Protein AF-A0A482D980-F1 (afdb_monomer_lite)

Sequence (93 aa):
MELLGIPIVPIIIIIWILLSNYTEEQKKEKEKISKKWDNITTGMSETEVIGKLGQPHRIWRAGAAEIWVYGSSDSNGQIRFLDGKIIAYERSS

pLDDT: mean 79.45, std 13.44, range [50.84, 96.69]

Secondary structure (DSSP, 8-state):
-EETTEEHHHHHHHHHHHHHHHHHHHHHHHHHHHHHHTT--TT-BHHHHHHHH-S-SEEEEETTEEEEEE-SSS--EEEEEETTEEEEEEE--

Foldseek 3Di:
DDDPNHDCVVVVVVVVVVVVVVVVVVVVVLVQLVVLVVPDDWFDFPVVNCVRNNAAPDWDDDVQKIKGAHDDPRNGKIFIDHPRTTPDIDGDD

Structure (mmCIF, N/CA/C/O backbone):
data_AF-A0A482D980-F1
#
_entry.id   AF-A0A482D980-F1
#
loop_
_atom_site.group_PDB
_atom_site.id
_atom_site.type_symbol
_atom_site.label_atom_id
_atom_site.label_alt_id
_atom_site.label_comp_id
_atom_site.label_asym_id
_atom_site.label_entity_id
_atom_site.label_seq_id
_atom_site.pdbx_PDB_ins_code
_atom_site.Cartn_x
_atom_site.Cartn_y
_atom_site.Cartn_z
_atom_site.occupancy
_atom_site.B_iso_or_equiv
_atom_site.auth_seq_id
_atom_site.auth_comp_id
_atom_site.auth_asym_id
_atom_site.auth_atom_id
_atom_site.pdbx_PDB_model_num
ATOM 1 N N . MET A 1 1 ? 30.726 2.580 -41.233 1.00 58.34 1 MET A N 1
ATOM 2 C CA . MET A 1 1 ? 29.332 3.069 -41.215 1.00 58.34 1 MET A CA 1
ATOM 3 C C . MET A 1 1 ? 29.307 4.209 -40.208 1.00 58.34 1 MET A C 1
ATOM 5 O O . MET A 1 1 ? 29.642 3.978 -39.050 1.00 58.34 1 MET A O 1
ATOM 9 N N . GLU A 1 2 ? 29.076 5.433 -40.676 1.00 56.38 2 GLU A N 1
ATOM 10 C CA . GLU A 1 2 ? 29.254 6.679 -39.915 1.00 56.38 2 GLU A CA 1
ATOM 11 C C . GLU A 1 2 ? 27.952 7.479 -39.949 1.00 56.38 2 GLU A C 1
ATOM 13 O O . GLU A 1 2 ? 27.257 7.480 -40.966 1.00 56.38 2 GLU A O 1
ATOM 18 N N . LEU A 1 3 ? 27.614 8.140 -38.844 1.00 56.53 3 LEU A N 1
ATOM 19 C CA . LEU A 1 3 ? 26.474 9.048 -38.751 1.00 56.53 3 LEU A CA 1
ATOM 20 C C . LEU A 1 3 ? 27.037 10.429 -38.401 1.00 56.53 3 LEU A C 1
ATOM 22 O O . LEU A 1 3 ? 27.687 10.575 -37.370 1.00 56.53 3 LEU A O 1
ATOM 26 N N . LEU A 1 4 ? 26.843 11.423 -39.275 1.00 74.62 4 LEU A N 1
ATOM 27 C CA . LEU A 1 4 ? 27.379 12.788 -39.105 1.00 74.62 4 LEU A CA 1
ATOM 28 C C . LEU A 1 4 ? 28.915 12.852 -38.907 1.00 74.62 4 LEU A C 1
ATOM 30 O O . LEU A 1 4 ? 29.410 13.711 -38.185 1.00 74.62 4 LEU A O 1
ATOM 34 N N . GLY A 1 5 ? 29.676 11.938 -39.523 1.00 72.69 5 GLY A N 1
ATOM 35 C CA . GLY A 1 5 ? 31.142 11.880 -39.394 1.00 72.69 5 GLY A CA 1
ATOM 36 C C . GLY A 1 5 ? 31.648 11.277 -38.078 1.00 72.69 5 GLY A C 1
ATOM 37 O O . GLY A 1 5 ? 32.847 11.299 -37.814 1.00 72.69 5 GLY A O 1
ATOM 38 N N . ILE A 1 6 ? 30.750 10.729 -37.252 1.00 71.56 6 ILE A N 1
ATOM 39 C CA . ILE A 1 6 ? 31.090 10.016 -36.019 1.00 71.56 6 ILE A CA 1
ATOM 40 C C . ILE A 1 6 ? 30.902 8.509 -36.262 1.00 71.56 6 ILE A C 1
ATOM 42 O O . ILE A 1 6 ? 29.864 8.096 -36.803 1.00 71.56 6 ILE A O 1
ATOM 46 N N . PRO A 1 7 ? 31.866 7.652 -35.869 1.00 75.12 7 PRO A N 1
ATOM 47 C CA . PRO A 1 7 ? 31.679 6.209 -35.929 1.00 75.12 7 PRO A CA 1
ATOM 48 C C . PRO A 1 7 ? 30.471 5.807 -35.072 1.00 75.12 7 PRO A C 1
ATOM 50 O O . PRO A 1 7 ? 30.323 6.237 -33.934 1.00 75.12 7 PRO A O 1
ATOM 53 N N . ILE A 1 8 ? 29.586 4.973 -35.619 1.00 67.69 8 ILE A N 1
ATOM 54 C CA . ILE A 1 8 ? 28.294 4.634 -34.989 1.00 67.69 8 ILE A CA 1
ATOM 55 C C . ILE A 1 8 ? 28.471 3.797 -33.706 1.00 67.69 8 ILE A C 1
ATOM 57 O O . ILE A 1 8 ? 27.653 3.855 -32.790 1.00 67.69 8 ILE A O 1
ATOM 61 N N . VAL A 1 9 ? 29.565 3.038 -33.616 1.00 73.25 9 VAL A N 1
ATOM 62 C CA . VAL A 1 9 ? 29.857 2.111 -32.509 1.00 73.25 9 VAL A CA 1
ATOM 63 C C . VAL A 1 9 ? 29.850 2.787 -31.121 1.00 73.25 9 VAL A C 1
ATOM 65 O O . VAL A 1 9 ? 29.124 2.302 -30.252 1.00 73.25 9 VAL A O 1
ATOM 68 N N . PRO A 1 10 ? 30.564 3.903 -30.866 1.00 71.44 10 PRO A N 1
ATOM 69 C CA . PRO A 1 10 ? 30.512 4.592 -29.571 1.00 71.44 10 PRO A CA 1
ATOM 70 C C . PRO A 1 10 ? 29.128 5.149 -29.213 1.00 71.44 10 PRO A C 1
ATOM 72 O O . PRO A 1 10 ? 28.766 5.146 -28.039 1.00 71.44 10 PRO A O 1
ATOM 75 N N . ILE A 1 11 ? 28.328 5.576 -30.197 1.00 70.56 11 ILE A N 1
ATOM 76 C CA . ILE A 1 11 ? 26.974 6.104 -29.955 1.00 70.56 11 ILE A CA 1
ATOM 77 C C . ILE A 1 11 ? 26.073 5.004 -29.384 1.00 70.56 11 ILE A C 1
ATOM 79 O O . ILE A 1 11 ? 25.363 5.223 -28.403 1.00 70.56 11 ILE A O 1
ATOM 83 N N . ILE A 1 12 ? 26.148 3.798 -29.954 1.00 74.00 12 ILE A N 1
ATOM 84 C CA . ILE A 1 12 ? 25.379 2.642 -29.482 1.00 74.00 12 ILE A CA 1
ATOM 85 C C . ILE A 1 12 ? 25.763 2.299 -28.035 1.00 74.00 12 ILE A C 1
ATOM 87 O O . ILE A 1 12 ? 24.881 2.117 -27.201 1.00 74.00 12 ILE A O 1
ATOM 91 N N . ILE A 1 13 ? 27.059 2.275 -27.706 1.00 76.50 13 ILE A N 1
ATOM 92 C CA . ILE A 1 13 ? 27.543 1.950 -26.351 1.00 76.50 13 ILE A CA 1
ATOM 93 C C . ILE A 1 13 ? 27.002 2.941 -25.307 1.00 76.50 13 ILE A C 1
ATOM 95 O O . ILE A 1 13 ? 26.537 2.521 -24.249 1.00 76.50 13 ILE A O 1
ATOM 99 N N . ILE A 1 14 ? 27.004 4.242 -25.611 1.00 75.38 14 ILE A N 1
ATOM 100 C CA . ILE A 1 14 ? 26.495 5.278 -24.698 1.00 75.38 14 ILE A CA 1
ATOM 101 C C . ILE A 1 14 ? 24.992 5.092 -24.440 1.00 75.38 14 ILE A C 1
ATOM 103 O O . ILE A 1 14 ? 24.551 5.172 -23.293 1.00 75.38 14 ILE A O 1
ATOM 107 N N . ILE A 1 15 ? 24.210 4.783 -25.480 1.00 74.69 15 ILE A N 1
ATOM 108 C CA . ILE A 1 15 ? 22.766 4.532 -25.358 1.00 74.69 15 ILE A CA 1
ATOM 109 C C . ILE A 1 15 ? 22.493 3.311 -24.462 1.00 74.69 15 ILE A C 1
ATOM 111 O O . ILE A 1 15 ? 21.634 3.383 -23.584 1.00 74.69 15 ILE A O 1
ATOM 115 N N . TRP A 1 16 ? 23.250 2.218 -24.619 1.00 67.50 16 TRP A N 1
ATOM 116 C CA . TRP A 1 16 ? 23.120 1.025 -23.769 1.00 67.50 16 TRP A CA 1
ATOM 117 C C . TRP A 1 16 ? 23.456 1.294 -22.297 1.00 67.50 16 TRP A C 1
ATOM 119 O O . TRP A 1 16 ? 22.752 0.801 -21.413 1.00 67.50 16 TRP A O 1
ATOM 129 N N . ILE A 1 17 ? 24.492 2.091 -22.019 1.00 70.94 17 ILE A N 1
ATOM 130 C CA . ILE A 1 17 ? 24.869 2.464 -20.645 1.00 70.94 17 ILE A CA 1
ATOM 131 C C . ILE A 1 17 ? 23.760 3.299 -19.990 1.00 70.94 17 ILE A C 1
ATOM 133 O O . ILE A 1 17 ? 23.367 3.017 -18.857 1.00 70.94 17 ILE A O 1
ATOM 137 N N . LEU A 1 18 ? 23.208 4.281 -20.710 1.00 65.69 18 LEU A N 1
ATOM 138 C CA . LEU A 1 18 ? 22.114 5.121 -20.209 1.00 65.69 18 LEU A CA 1
ATOM 139 C C . LEU A 1 18 ? 20.843 4.304 -19.922 1.00 65.69 18 LEU A C 1
ATOM 141 O O . LEU A 1 18 ? 20.241 4.463 -18.861 1.00 65.69 18 LEU A O 1
ATOM 145 N N . LEU A 1 19 ? 20.469 3.389 -20.823 1.00 63.91 19 LEU A N 1
ATOM 146 C CA . LEU A 1 19 ? 19.338 2.473 -20.627 1.00 63.91 19 LEU A CA 1
ATOM 147 C C . LEU A 1 19 ? 19.541 1.544 -19.423 1.00 63.91 19 LEU A C 1
ATOM 149 O O . LEU A 1 19 ? 18.601 1.311 -18.662 1.00 63.91 19 LEU A O 1
ATOM 153 N N . SER A 1 20 ? 20.757 1.028 -19.227 1.00 66.00 20 SER A N 1
ATOM 154 C CA . SER A 1 20 ? 21.066 0.107 -18.126 1.00 66.00 20 SER A CA 1
ATOM 155 C C . SER A 1 20 ? 20.953 0.797 -16.767 1.00 66.00 20 SER A C 1
ATOM 157 O O . SER A 1 20 ? 20.257 0.293 -15.886 1.00 66.00 20 SER A O 1
ATOM 159 N N . ASN A 1 21 ? 21.546 1.987 -16.624 1.00 65.50 21 ASN A N 1
ATOM 160 C CA . ASN A 1 21 ? 21.482 2.764 -15.384 1.00 65.50 21 ASN A CA 1
ATOM 161 C C . ASN A 1 21 ? 20.040 3.147 -15.022 1.00 65.50 21 ASN A C 1
ATOM 163 O O . ASN A 1 21 ? 19.611 2.921 -13.892 1.00 65.50 21 ASN A O 1
ATOM 167 N N . TYR A 1 22 ? 19.262 3.623 -16.000 1.00 61.88 22 TYR A N 1
ATOM 168 C CA . TYR A 1 22 ? 17.848 3.950 -15.797 1.00 61.88 22 TYR A CA 1
ATOM 169 C C . TYR A 1 22 ? 17.034 2.735 -15.321 1.00 61.88 22 TYR A C 1
ATOM 171 O O . TYR A 1 22 ? 16.194 2.835 -14.426 1.00 61.88 22 TYR A O 1
ATOM 179 N N . THR A 1 23 ? 17.310 1.558 -15.886 1.00 62.94 23 THR A N 1
ATOM 180 C CA . THR A 1 23 ? 16.610 0.317 -15.527 1.00 62.94 23 THR A CA 1
ATOM 181 C C . THR A 1 23 ? 16.970 -0.157 -14.114 1.00 62.94 23 THR A C 1
ATOM 183 O O . THR A 1 23 ? 16.101 -0.644 -13.388 1.00 62.94 23 THR A O 1
ATOM 186 N N . GLU A 1 24 ? 18.225 0.004 -13.687 1.00 66.25 24 GLU A N 1
ATOM 187 C CA . GLU A 1 24 ? 18.650 -0.334 -12.325 1.00 66.25 24 GLU A CA 1
ATOM 188 C C . GLU A 1 24 ? 18.065 0.601 -11.259 1.00 66.25 24 GLU A C 1
ATOM 190 O O . GLU A 1 24 ? 17.681 0.133 -10.184 1.00 66.25 24 GLU A O 1
ATOM 195 N N . GLU A 1 25 ? 17.973 1.903 -11.536 1.00 64.00 25 GLU A N 1
ATOM 196 C CA . GLU A 1 25 ? 17.364 2.872 -10.616 1.00 64.00 25 GLU A CA 1
ATOM 197 C C . GLU A 1 25 ? 15.877 2.576 -10.401 1.00 64.00 25 GLU A C 1
ATOM 199 O O . GLU A 1 25 ? 15.439 2.432 -9.257 1.00 64.00 25 GLU A O 1
ATOM 204 N N . GLN A 1 26 ? 15.138 2.337 -11.489 1.00 61.75 26 GLN A N 1
ATOM 205 C CA . GLN A 1 26 ? 13.731 1.924 -11.443 1.00 61.75 26 GLN A CA 1
ATOM 206 C C . GLN A 1 26 ? 13.552 0.621 -10.646 1.00 61.75 26 GLN A C 1
ATOM 208 O O . GLN A 1 26 ? 12.632 0.484 -9.842 1.00 61.75 26 GLN A O 1
ATOM 213 N N . LYS A 1 27 ? 14.454 -0.355 -10.818 1.00 62.84 27 LYS A N 1
ATOM 214 C CA . LYS A 1 27 ? 14.391 -1.631 -10.090 1.00 62.84 27 LYS A CA 1
ATOM 215 C C . LYS A 1 27 ? 14.613 -1.450 -8.584 1.00 62.84 27 LYS A C 1
ATOM 217 O O . LYS A 1 27 ? 13.863 -2.011 -7.785 1.00 62.84 27 LYS A O 1
ATOM 222 N N . LYS A 1 28 ? 15.593 -0.633 -8.187 1.00 66.44 28 LYS A N 1
ATOM 223 C CA . LYS A 1 28 ? 15.869 -0.326 -6.771 1.00 66.44 28 LYS A CA 1
ATOM 224 C C . LYS A 1 28 ? 14.718 0.434 -6.116 1.00 66.44 28 LYS A C 1
ATOM 226 O O . LYS A 1 28 ? 14.423 0.200 -4.942 1.00 66.44 28 LYS A O 1
ATOM 231 N N . GLU A 1 29 ? 14.076 1.337 -6.848 1.00 62.50 29 GLU A N 1
ATOM 232 C CA . GLU A 1 29 ? 12.902 2.067 -6.372 1.00 62.50 29 GLU A CA 1
ATOM 233 C C . GLU A 1 29 ? 11.709 1.124 -6.161 1.00 62.50 29 GLU A C 1
ATOM 235 O O . GLU A 1 29 ? 11.151 1.076 -5.059 1.00 62.50 29 GLU A O 1
ATOM 240 N N . LYS A 1 30 ? 11.419 0.264 -7.145 1.00 62.59 30 LYS A N 1
ATOM 241 C CA . LYS A 1 30 ? 10.396 -0.791 -7.055 1.00 62.59 30 LYS A CA 1
ATOM 242 C C . LYS A 1 30 ? 10.603 -1.728 -5.868 1.00 62.59 30 LYS A C 1
ATOM 244 O O . LYS A 1 30 ? 9.657 -2.016 -5.137 1.00 62.59 30 LYS A O 1
ATOM 249 N N . GLU A 1 31 ? 11.833 -2.178 -5.620 1.00 65.44 31 GLU A N 1
ATOM 250 C CA . GLU A 1 31 ? 12.138 -3.045 -4.474 1.00 65.44 31 GLU A CA 1
ATOM 251 C C . GLU A 1 31 ? 11.936 -2.337 -3.127 1.00 65.44 31 GLU A C 1
ATOM 253 O O . GLU A 1 31 ? 11.409 -2.934 -2.184 1.00 65.44 31 GLU A O 1
ATOM 258 N N . LYS A 1 32 ? 12.319 -1.058 -3.017 1.00 68.06 32 LYS A N 1
ATOM 259 C CA . LYS A 1 32 ? 12.088 -0.271 -1.796 1.00 68.06 32 LYS A CA 1
ATOM 260 C C . LYS A 1 32 ? 10.600 -0.089 -1.524 1.00 68.06 32 LYS A C 1
ATOM 262 O O . LYS A 1 32 ? 10.182 -0.201 -0.375 1.00 68.06 32 LYS A O 1
ATOM 267 N N . ILE A 1 33 ? 9.810 0.173 -2.559 1.00 66.19 33 ILE A N 1
ATOM 268 C CA . ILE A 1 33 ? 8.366 0.359 -2.427 1.00 66.19 33 ILE A CA 1
ATOM 269 C C . ILE A 1 33 ? 7.673 -0.963 -2.087 1.00 66.19 33 ILE A C 1
ATOM 271 O O . ILE A 1 33 ? 6.843 -0.994 -1.179 1.00 66.19 33 ILE A O 1
ATOM 275 N N . SER A 1 34 ? 8.080 -2.065 -2.726 1.00 69.31 34 SER A N 1
ATOM 276 C CA . SER A 1 34 ? 7.601 -3.410 -2.396 1.00 69.31 34 SER A CA 1
ATOM 277 C C . SER A 1 34 ? 7.747 -3.710 -0.907 1.00 69.31 34 SER A C 1
ATOM 279 O O . SER A 1 34 ? 6.772 -4.055 -0.247 1.00 69.31 34 SER A O 1
ATOM 281 N N . LYS A 1 35 ? 8.944 -3.473 -0.358 1.00 73.31 35 LYS A N 1
ATOM 282 C CA . LYS A 1 35 ? 9.230 -3.705 1.063 1.00 73.31 35 LYS A CA 1
ATOM 283 C C . LYS A 1 35 ? 8.394 -2.834 2.002 1.00 73.31 35 LYS A C 1
ATOM 285 O O . LYS A 1 35 ? 8.148 -3.229 3.139 1.00 73.31 35 LYS A O 1
ATOM 290 N N . LYS A 1 36 ? 7.967 -1.642 1.575 1.00 79.00 36 LYS A N 1
ATOM 291 C CA . LYS A 1 36 ? 7.099 -0.789 2.401 1.00 79.00 36 LYS A CA 1
ATOM 292 C C . LYS A 1 36 ? 5.684 -1.361 2.508 1.00 79.00 36 LYS A C 1
ATOM 294 O O . LYS A 1 36 ? 5.124 -1.346 3.600 1.00 79.00 36 LYS A O 1
ATOM 299 N N . TRP A 1 37 ? 5.144 -1.900 1.415 1.00 83.81 37 TRP A N 1
ATOM 300 C CA . TRP A 1 37 ? 3.819 -2.531 1.395 1.00 83.81 37 TRP A CA 1
ATOM 301 C C . TRP A 1 37 ? 3.762 -3.847 2.176 1.00 83.81 37 TRP A C 1
ATOM 303 O O . TRP A 1 37 ? 2.756 -4.101 2.827 1.00 83.81 37 TRP A O 1
ATOM 313 N N . ASP A 1 38 ? 4.847 -4.628 2.204 1.00 84.44 38 ASP A N 1
ATOM 314 C CA . ASP A 1 38 ? 4.929 -5.871 3.000 1.00 84.44 38 ASP A CA 1
ATOM 315 C C . ASP A 1 38 ? 4.726 -5.630 4.510 1.00 84.44 38 ASP A C 1
ATOM 317 O O . ASP A 1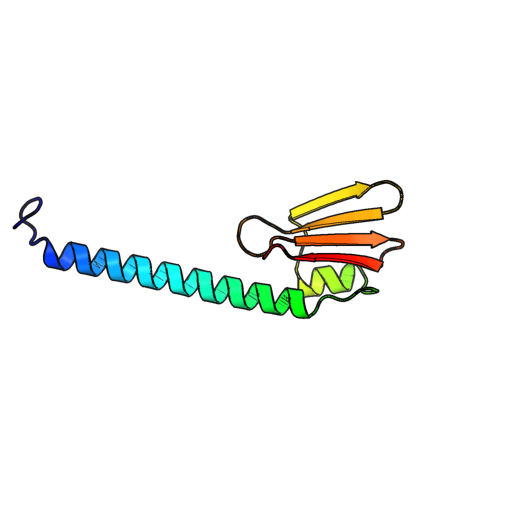 38 ? 4.397 -6.538 5.268 1.00 84.44 38 ASP A O 1
ATOM 321 N N . ASN A 1 39 ? 4.913 -4.386 4.954 1.00 86.38 39 ASN A N 1
ATOM 322 C CA . ASN A 1 39 ? 4.771 -3.968 6.343 1.00 86.38 39 ASN A CA 1
ATOM 323 C C . ASN A 1 39 ? 3.397 -3.361 6.667 1.00 86.38 39 ASN A C 1
ATOM 325 O O . ASN A 1 39 ? 3.266 -2.756 7.737 1.00 86.38 39 ASN A O 1
ATOM 329 N N . ILE A 1 40 ? 2.422 -3.470 5.760 1.00 90.69 40 ILE A N 1
ATOM 330 C CA . ILE A 1 40 ? 1.049 -2.978 5.919 1.00 90.69 40 ILE A CA 1
ATOM 331 C C . ILE A 1 40 ? 0.129 -4.138 6.283 1.00 90.69 40 ILE A C 1
ATOM 333 O O . ILE A 1 40 ? 0.112 -5.175 5.626 1.00 90.69 40 ILE A O 1
ATOM 337 N N . THR A 1 41 ? -0.655 -3.965 7.344 1.00 93.06 41 THR A N 1
ATOM 338 C CA . THR A 1 41 ? -1.564 -4.992 7.857 1.00 93.06 41 THR A CA 1
ATOM 339 C C . THR A 1 41 ? -2.883 -4.369 8.292 1.00 93.06 41 THR A C 1
ATOM 341 O O . THR A 1 41 ? -2.956 -3.194 8.655 1.00 93.06 41 THR A O 1
ATOM 344 N N . THR A 1 42 ? -3.950 -5.165 8.271 1.00 94.12 42 THR A N 1
ATOM 345 C CA . THR A 1 42 ? -5.255 -4.750 8.798 1.00 94.12 42 THR A CA 1
ATOM 346 C C . THR A 1 42 ? -5.146 -4.355 10.270 1.00 94.12 42 THR A C 1
ATOM 348 O O . THR A 1 42 ? -4.400 -4.974 11.028 1.00 94.12 42 THR A O 1
ATOM 351 N N . GLY A 1 43 ? -5.913 -3.347 10.681 1.00 94.25 43 GLY A N 1
ATOM 352 C CA . GLY A 1 43 ? -5.931 -2.823 12.046 1.00 94.25 43 GLY A CA 1
ATOM 353 C C . GLY A 1 43 ? -4.941 -1.690 12.323 1.00 94.25 43 GLY A C 1
ATOM 354 O O . GLY A 1 43 ? -5.107 -1.021 13.341 1.00 94.25 43 GLY A O 1
ATOM 355 N N . MET A 1 44 ? -3.972 -1.435 11.433 1.00 96.06 44 MET A N 1
ATOM 356 C CA . MET A 1 44 ? -3.086 -0.270 11.549 1.00 96.06 44 MET A CA 1
ATOM 357 C C . MET A 1 44 ? -3.872 1.035 11.478 1.00 96.06 44 MET A C 1
ATOM 359 O O . MET A 1 44 ? -4.838 1.148 10.720 1.00 96.06 44 MET A O 1
ATOM 363 N N . SER A 1 45 ? -3.419 2.021 12.243 1.00 96.56 45 SER A N 1
ATOM 364 C CA . SER A 1 45 ? -3.936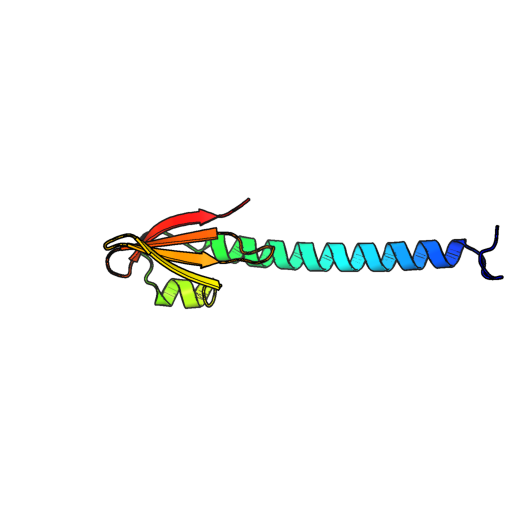 3.384 12.199 1.00 96.56 45 SER A CA 1
ATOM 365 C C . SER A 1 45 ? -3.445 4.149 10.970 1.00 96.56 45 SER A C 1
ATOM 367 O O . SER A 1 45 ? -2.397 3.850 10.394 1.00 96.56 45 SER A O 1
ATOM 369 N N . GLU A 1 46 ? -4.168 5.202 10.603 1.00 93.88 46 GLU A N 1
ATOM 370 C CA . GLU A 1 46 ? -3.761 6.146 9.554 1.00 93.88 46 GLU A CA 1
ATOM 371 C C . GLU A 1 46 ? -2.341 6.700 9.773 1.00 93.88 46 GLU A C 1
ATOM 373 O O . GLU A 1 46 ? -1.547 6.780 8.837 1.00 93.88 46 GLU A O 1
ATOM 378 N N . THR A 1 47 ? -1.970 7.022 11.017 1.00 94.06 47 THR A N 1
ATOM 379 C CA . THR A 1 47 ? -0.638 7.558 11.342 1.00 94.06 47 THR A CA 1
ATOM 380 C C . THR A 1 47 ? 0.475 6.537 11.102 1.00 94.06 47 THR A C 1
ATOM 382 O O . THR A 1 47 ? 1.526 6.888 10.562 1.00 94.06 47 THR A O 1
ATOM 385 N N . GLU A 1 48 ? 0.250 5.268 11.451 1.00 94.19 48 GLU A N 1
ATOM 386 C CA . GLU A 1 48 ? 1.205 4.188 11.169 1.00 94.19 48 GLU A CA 1
ATOM 387 C C . GLU A 1 48 ? 1.387 3.978 9.664 1.00 94.19 48 GLU A C 1
ATOM 389 O O . GLU A 1 48 ? 2.507 3.754 9.198 1.00 94.19 48 GLU A O 1
ATOM 394 N N . VAL A 1 49 ? 0.304 4.105 8.893 1.00 92.00 49 VAL A N 1
ATOM 395 C CA . VAL A 1 49 ? 0.344 4.011 7.430 1.00 92.00 49 VAL A CA 1
ATOM 396 C C . VAL A 1 49 ? 1.136 5.164 6.825 1.00 92.00 49 VAL A C 1
ATOM 398 O O . VAL A 1 49 ? 2.030 4.913 6.015 1.00 92.00 49 VAL A O 1
ATOM 401 N N . ILE A 1 50 ? 0.889 6.406 7.255 1.00 90.31 50 ILE A N 1
ATOM 402 C CA . ILE A 1 50 ? 1.665 7.573 6.804 1.00 90.31 50 ILE A CA 1
ATOM 403 C C . ILE A 1 50 ? 3.148 7.396 7.140 1.00 90.31 50 ILE 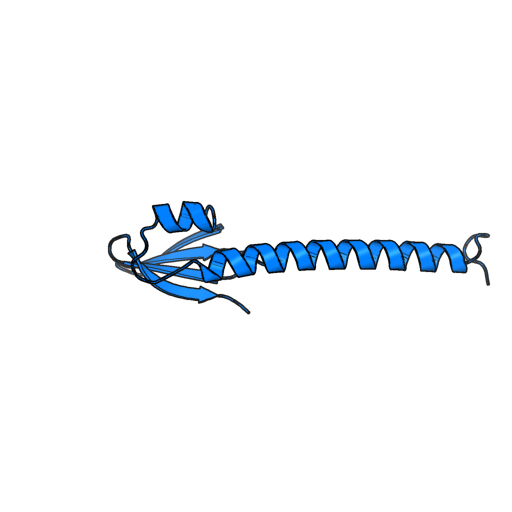A C 1
ATOM 405 O O . ILE A 1 50 ? 4.004 7.687 6.307 1.00 90.31 50 ILE A O 1
ATOM 409 N N . GLY A 1 51 ? 3.473 6.878 8.327 1.00 88.25 51 GLY A N 1
ATOM 410 C CA . GLY A 1 51 ? 4.859 6.626 8.725 1.00 88.25 51 GLY A CA 1
ATOM 411 C C . GLY A 1 51 ? 5.587 5.618 7.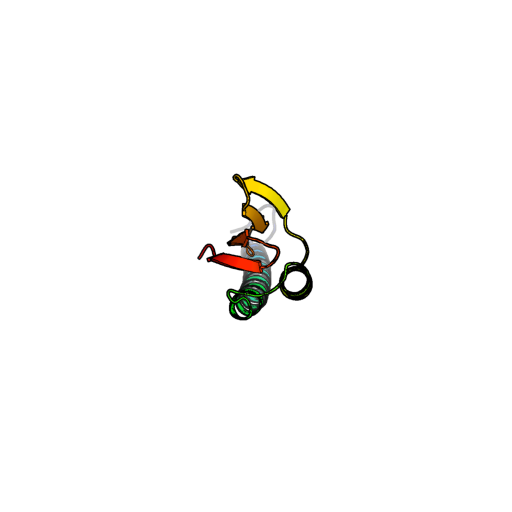825 1.00 88.25 51 GLY A C 1
ATOM 412 O O . GLY A 1 51 ? 6.801 5.716 7.649 1.00 88.25 51 GLY A O 1
ATOM 413 N N . LYS A 1 52 ? 4.861 4.665 7.226 1.00 87.81 52 LYS A N 1
ATOM 414 C CA . LYS A 1 52 ? 5.427 3.594 6.387 1.00 87.81 52 LYS A CA 1
ATOM 415 C C . LYS A 1 52 ? 5.421 3.934 4.895 1.00 87.81 52 LYS A C 1
ATOM 417 O O . LYS A 1 52 ? 6.447 3.795 4.224 1.00 87.81 52 LYS A O 1
ATOM 422 N N . LEU A 1 53 ? 4.271 4.353 4.369 1.00 84.00 53 LEU A N 1
ATOM 423 C CA . LEU A 1 53 ? 4.056 4.607 2.940 1.00 84.00 53 LEU A CA 1
ATOM 424 C C . LEU A 1 53 ? 4.213 6.079 2.556 1.00 84.00 53 LEU A C 1
ATOM 426 O O . LEU A 1 53 ? 4.431 6.376 1.383 1.00 84.00 53 LEU A O 1
ATOM 430 N N . GLY A 1 54 ? 4.161 6.991 3.524 1.00 86.31 54 GLY A N 1
ATOM 431 C CA . GLY A 1 54 ? 4.074 8.423 3.273 1.00 86.31 54 GLY A CA 1
ATOM 432 C C . GLY A 1 54 ? 2.636 8.884 3.034 1.00 86.31 54 GLY A C 1
ATOM 433 O O . GLY A 1 54 ? 1.666 8.176 3.319 1.00 86.31 54 GLY A O 1
ATOM 434 N N . GLN A 1 55 ? 2.507 10.104 2.517 1.00 87.25 55 GLN A N 1
ATOM 435 C CA . GLN A 1 55 ? 1.211 10.709 2.221 1.00 87.25 55 GLN A CA 1
ATOM 436 C C . GLN A 1 55 ? 0.572 10.053 0.987 1.00 87.25 55 GLN A C 1
ATOM 438 O O . GLN A 1 55 ? 1.276 9.813 -0.000 1.00 87.25 55 GLN A O 1
ATOM 443 N N . PRO A 1 56 ? -0.739 9.765 1.014 1.00 88.75 56 PRO A N 1
ATOM 444 C CA . PRO A 1 56 ? -1.442 9.270 -0.159 1.00 88.75 56 PRO A CA 1
ATOM 445 C C . PRO A 1 56 ? -1.490 10.340 -1.251 1.00 88.75 56 PRO A C 1
ATOM 447 O O . PRO A 1 56 ? -1.517 11.540 -0.980 1.00 88.75 56 PRO A O 1
ATOM 450 N N . HIS A 1 57 ? -1.547 9.900 -2.504 1.00 87.69 57 HIS A N 1
ATOM 451 C CA . HIS A 1 57 ? -1.701 10.807 -3.639 1.00 87.69 57 HIS A CA 1
ATOM 452 C C . HIS A 1 57 ? -3.122 11.380 -3.703 1.00 87.69 57 HIS A C 1
ATOM 454 O O . HIS A 1 57 ? -3.329 12.543 -4.050 1.00 87.69 57 HIS A O 1
ATOM 460 N N . ARG A 1 58 ? -4.118 10.557 -3.363 1.00 87.94 58 ARG A N 1
ATOM 461 C CA . ARG A 1 58 ? -5.523 10.957 -3.322 1.00 87.94 58 ARG A CA 1
ATOM 462 C C . ARG A 1 58 ? -6.232 10.283 -2.156 1.00 87.94 58 ARG A C 1
ATOM 464 O O . ARG A 1 58 ? -6.007 9.109 -1.882 1.00 87.94 58 ARG A O 1
ATOM 471 N N . ILE A 1 59 ? -7.137 11.023 -1.527 1.00 92.25 59 ILE A N 1
ATOM 472 C CA . ILE A 1 59 ? -8.056 10.522 -0.506 1.00 92.25 59 ILE A CA 1
ATOM 473 C C . ILE A 1 59 ? -9.481 10.755 -1.007 1.00 92.25 59 ILE A C 1
ATOM 475 O O . ILE A 1 59 ? -9.796 11.826 -1.527 1.00 92.25 59 ILE A O 1
ATOM 479 N N . TRP A 1 60 ? -10.343 9.754 -0.866 1.00 90.94 60 TRP A N 1
ATOM 480 C CA . TRP A 1 60 ? -11.780 9.867 -1.133 1.00 90.94 60 TRP A CA 1
ATOM 481 C C . TRP A 1 60 ? -12.584 9.058 -0.105 1.00 90.94 60 TRP A C 1
ATOM 483 O O . TRP A 1 60 ? -12.065 8.133 0.519 1.00 90.94 60 TRP A O 1
ATOM 493 N N . ARG A 1 61 ? -13.853 9.415 0.102 1.00 91.94 61 ARG A N 1
ATOM 494 C CA . ARG A 1 61 ? -14.736 8.758 1.078 1.00 91.94 61 ARG A CA 1
ATOM 495 C C . ARG A 1 61 ? -15.855 8.003 0.377 1.00 91.94 61 ARG A C 1
ATOM 497 O O . ARG A 1 61 ? -16.483 8.531 -0.537 1.00 91.94 61 ARG A O 1
ATOM 504 N N . ALA A 1 62 ? -16.112 6.786 0.838 1.00 86.62 62 ALA A N 1
ATOM 505 C CA . ALA A 1 62 ? -17.183 5.915 0.377 1.00 86.62 62 ALA A CA 1
ATOM 506 C C . ALA A 1 62 ? -18.064 5.540 1.580 1.00 86.62 62 ALA A C 1
ATOM 508 O O . ALA A 1 62 ? -17.831 4.547 2.269 1.00 86.62 62 ALA A O 1
ATOM 509 N N . GLY A 1 63 ? -19.066 6.378 1.863 1.00 91.56 63 GLY A N 1
ATOM 510 C CA . GLY A 1 63 ? -19.884 6.255 3.071 1.00 91.56 63 GLY A CA 1
ATOM 511 C C . GLY A 1 63 ? -19.062 6.530 4.332 1.00 91.56 63 GLY A C 1
ATOM 512 O O . GLY A 1 63 ? -18.428 7.576 4.437 1.00 91.56 63 GLY A O 1
ATOM 513 N N . ALA A 1 64 ? -19.072 5.587 5.277 1.00 89.62 64 ALA A N 1
ATOM 514 C CA . ALA A 1 64 ? -18.275 5.664 6.506 1.00 89.62 64 ALA A CA 1
ATOM 515 C C . ALA A 1 64 ? -16.802 5.257 6.311 1.00 89.62 64 ALA A C 1
ATOM 517 O O . ALA A 1 64 ? -15.997 5.440 7.221 1.00 89.62 64 ALA A O 1
ATOM 518 N N . ALA A 1 65 ? -16.453 4.691 5.152 1.00 92.75 65 ALA A N 1
ATOM 519 C CA . ALA A 1 65 ? -15.092 4.278 4.855 1.00 92.75 65 ALA A CA 1
ATOM 520 C C . ALA A 1 65 ? -14.308 5.399 4.163 1.00 92.75 65 ALA A C 1
ATOM 522 O O . ALA A 1 65 ? -14.820 6.090 3.277 1.00 92.75 65 ALA A O 1
ATOM 523 N N . GLU A 1 66 ? -13.038 5.532 4.524 1.00 95.06 66 GLU A N 1
ATOM 524 C CA . GLU A 1 66 ? -12.084 6.406 3.848 1.00 95.06 66 GLU A CA 1
ATOM 525 C C . GLU A 1 66 ? -11.122 5.552 3.026 1.00 95.06 66 GLU A C 1
ATOM 527 O O . GLU A 1 66 ? -10.685 4.494 3.465 1.00 95.06 66 GLU A O 1
ATOM 532 N N . ILE A 1 67 ? -10.829 5.954 1.796 1.00 93.44 67 ILE A N 1
ATOM 533 C CA . ILE A 1 67 ? -9.983 5.177 0.897 1.00 93.44 67 ILE A CA 1
ATOM 534 C C . ILE A 1 67 ? -8.834 6.068 0.437 1.00 93.44 67 ILE A C 1
ATOM 536 O O . ILE A 1 67 ? -9.024 7.193 -0.029 1.00 93.44 67 ILE A O 1
ATOM 540 N N . TRP A 1 68 ? -7.625 5.561 0.599 1.00 93.25 68 TRP A N 1
ATOM 541 C CA . TRP A 1 68 ? -6.389 6.243 0.261 1.00 93.25 68 TRP A CA 1
ATOM 542 C C . TRP A 1 68 ? -5.778 5.569 -0.947 1.00 93.25 68 TRP A C 1
ATOM 544 O O . TRP A 1 68 ? -5.591 4.355 -0.950 1.00 93.25 68 TRP A O 1
ATOM 554 N N . VAL A 1 69 ? -5.471 6.360 -1.964 1.00 88.62 69 VAL A N 1
ATOM 555 C CA . VAL A 1 69 ? -4.866 5.903 -3.209 1.00 88.62 69 VAL A CA 1
ATOM 556 C C . VAL A 1 69 ? -3.439 6.419 -3.256 1.00 88.62 69 VAL A C 1
ATOM 558 O O . VAL A 1 69 ? -3.184 7.624 -3.176 1.00 88.62 69 VAL A O 1
ATOM 561 N N . TYR A 1 70 ? -2.510 5.490 -3.404 1.00 86.44 70 TYR A N 1
ATOM 562 C CA . TYR A 1 70 ? -1.095 5.752 -3.594 1.00 86.44 70 TYR A CA 1
ATOM 563 C C . TYR A 1 70 ? -0.763 5.524 -5.072 1.00 86.44 70 TYR A C 1
ATOM 565 O O . TYR A 1 70 ? -1.184 4.515 -5.635 1.00 86.44 70 TYR A O 1
ATOM 573 N N . GLY A 1 71 ? -0.058 6.465 -5.720 1.00 73.31 71 GLY A N 1
ATOM 574 C CA . GLY A 1 71 ? 0.428 6.242 -7.086 1.00 73.31 71 GLY A CA 1
ATOM 575 C C . GLY A 1 71 ? 0.981 7.445 -7.865 1.00 73.31 71 GLY A C 1
ATOM 576 O O . GLY A 1 71 ? 0.455 8.553 -7.781 1.00 73.31 71 GLY A O 1
ATOM 577 N N . SER A 1 72 ? 1.998 7.146 -8.689 1.00 53.53 72 SER A N 1
ATOM 578 C CA . SER A 1 72 ? 2.047 7.525 -10.118 1.00 53.53 72 SER A CA 1
ATOM 579 C C . SER A 1 72 ? 2.863 6.543 -10.984 1.00 53.53 72 SER A C 1
ATOM 581 O O . SER A 1 72 ? 2.701 6.563 -12.199 1.00 53.53 72 SER A O 1
ATOM 583 N N . SER A 1 73 ? 3.678 5.641 -10.417 1.00 54.00 73 SER A N 1
ATOM 584 C CA . SER A 1 73 ? 4.329 4.581 -11.219 1.00 54.00 73 SER A CA 1
ATOM 585 C C . SER A 1 73 ? 4.654 3.283 -10.467 1.00 54.00 73 SER A C 1
ATOM 587 O O . SER A 1 73 ? 4.360 2.232 -11.019 1.00 54.00 73 SER A O 1
ATOM 589 N N . ASP A 1 74 ? 5.128 3.309 -9.210 1.00 50.84 74 ASP A N 1
ATOM 590 C CA . ASP A 1 74 ? 5.592 2.071 -8.531 1.00 50.84 74 ASP A CA 1
ATOM 591 C C . ASP A 1 74 ? 5.032 1.832 -7.113 1.00 50.84 74 ASP A C 1
ATOM 593 O O . ASP A 1 74 ? 5.232 0.766 -6.534 1.00 50.84 74 ASP A O 1
ATOM 597 N N . SER A 1 75 ? 4.285 2.798 -6.557 1.00 56.59 75 SER A N 1
ATOM 598 C CA . SER A 1 75 ? 3.571 2.706 -5.261 1.00 56.59 75 SER A CA 1
ATOM 599 C C . SER A 1 75 ? 2.068 2.531 -5.432 1.00 56.59 75 SER A C 1
ATOM 601 O O . SER A 1 75 ? 1.296 2.996 -4.599 1.00 56.59 75 SER A O 1
ATOM 603 N N . ASN A 1 76 ? 1.656 1.920 -6.538 1.00 74.88 76 ASN A N 1
ATOM 604 C CA . ASN A 1 76 ? 0.250 1.784 -6.866 1.00 74.88 76 ASN A CA 1
ATOM 605 C C . ASN A 1 76 ? -0.431 0.847 -5.869 1.00 74.88 76 ASN A C 1
ATOM 607 O O . ASN A 1 76 ? -0.050 -0.312 -5.695 1.00 74.88 76 ASN A O 1
ATOM 611 N N . GLY A 1 77 ? -1.431 1.377 -5.187 1.00 85.25 77 GLY A N 1
ATOM 612 C CA . GLY A 1 77 ? -2.215 0.613 -4.244 1.00 85.25 77 GLY A CA 1
ATOM 613 C C . GLY A 1 77 ? -3.263 1.472 -3.574 1.00 85.25 77 GLY A C 1
ATOM 614 O O . GLY A 1 77 ? -3.236 2.704 -3.622 1.00 85.25 77 GLY A O 1
ATOM 615 N N . GLN A 1 78 ? -4.207 0.794 -2.949 1.00 90.75 78 GLN A N 1
ATOM 616 C CA . GLN A 1 78 ? -5.296 1.423 -2.238 1.00 90.75 78 GLN A CA 1
ATOM 617 C C . 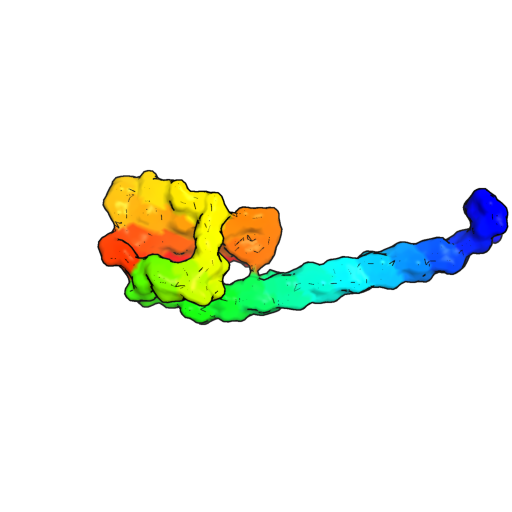GLN A 1 78 ? -5.436 0.821 -0.852 1.00 90.75 78 GLN A C 1
ATOM 619 O O . GLN A 1 78 ? -5.332 -0.390 -0.673 1.00 90.75 78 GLN A O 1
ATOM 624 N N . ILE A 1 79 ? -5.690 1.674 0.129 1.00 93.81 79 ILE A N 1
ATOM 625 C CA . ILE A 1 79 ? -5.964 1.273 1.506 1.00 93.81 79 ILE A CA 1
ATOM 626 C C . ILE A 1 79 ? -7.347 1.786 1.862 1.00 93.81 79 ILE A C 1
ATOM 628 O O . ILE A 1 79 ? -7.667 2.939 1.589 1.00 93.81 79 ILE A O 1
ATOM 632 N N . ARG A 1 80 ? -8.178 0.931 2.453 1.00 95.12 80 ARG A N 1
ATOM 633 C CA . ARG A 1 80 ? -9.484 1.305 2.993 1.00 95.12 80 ARG A CA 1
ATOM 634 C C . ARG A 1 80 ? -9.423 1.329 4.507 1.00 95.12 80 ARG A C 1
ATOM 636 O O . ARG A 1 80 ? -9.018 0.346 5.131 1.00 95.12 80 ARG A O 1
ATOM 643 N N . PHE A 1 81 ? -9.910 2.420 5.064 1.00 96.69 81 PHE A N 1
ATOM 644 C CA . PHE A 1 81 ? -10.044 2.671 6.480 1.00 96.69 81 PHE A CA 1
ATOM 645 C C . PHE A 1 81 ? -11.512 2.673 6.884 1.00 96.69 81 PHE A C 1
ATOM 647 O O . PHE A 1 81 ? -12.378 3.152 6.149 1.00 96.69 81 PHE A O 1
ATOM 654 N N . LEU A 1 82 ? -11.775 2.161 8.078 1.00 96.00 82 LEU A N 1
ATOM 655 C CA . LEU A 1 82 ? -13.034 2.326 8.788 1.00 96.00 82 LEU A CA 1
ATOM 656 C C . LEU A 1 82 ? -12.692 2.566 10.255 1.00 96.00 82 LEU A C 1
ATOM 658 O O . LEU A 1 82 ? -11.876 1.835 10.814 1.00 96.00 82 LEU A O 1
ATOM 662 N N . ASP A 1 83 ? -13.283 3.600 10.852 1.00 94.38 83 ASP A N 1
ATOM 663 C CA . ASP A 1 83 ? -12.989 4.002 12.236 1.00 94.38 83 ASP A CA 1
ATOM 664 C C . ASP A 1 83 ? -11.476 4.215 12.488 1.00 94.38 83 ASP A C 1
ATOM 666 O O . ASP A 1 83 ? -10.894 3.738 13.462 1.00 94.38 83 ASP A O 1
ATOM 670 N N . GLY A 1 84 ? -10.803 4.865 11.528 1.00 92.25 84 GLY A N 1
ATOM 671 C CA . GLY A 1 84 ? -9.372 5.190 11.588 1.00 92.25 84 GLY A CA 1
ATOM 672 C C . GLY A 1 84 ? -8.413 4.003 11.444 1.00 92.25 84 GLY A C 1
ATOM 673 O O . GLY A 1 84 ? -7.208 4.173 11.639 1.00 92.25 84 GLY A O 1
ATOM 674 N N . LYS A 1 85 ? -8.912 2.800 11.117 1.00 95.94 85 LYS A N 1
ATOM 675 C CA . LYS A 1 85 ? -8.109 1.571 10.997 1.00 95.94 85 LYS A CA 1
ATOM 676 C C . LYS A 1 85 ? -8.234 0.911 9.635 1.00 95.94 85 LYS A C 1
ATOM 678 O O . LYS A 1 85 ? -9.318 0.888 9.055 1.00 95.94 85 LYS A O 1
ATOM 683 N N . ILE A 1 86 ? -7.150 0.299 9.155 1.00 95.94 86 ILE A N 1
ATOM 684 C CA . ILE A 1 86 ? -7.176 -0.467 7.903 1.00 95.94 86 ILE A CA 1
ATOM 685 C C . ILE A 1 86 ? -8.127 -1.657 8.031 1.00 95.94 86 ILE A C 1
ATOM 687 O O . ILE A 1 86 ? -7.911 -2.547 8.854 1.00 95.94 86 ILE A O 1
ATOM 691 N N . ILE A 1 87 ? -9.112 -1.721 7.141 1.00 95.62 87 ILE A N 1
ATOM 692 C CA . ILE A 1 87 ? -9.993 -2.885 6.977 1.00 95.62 87 ILE A CA 1
ATOM 693 C C . ILE A 1 87 ? -9.648 -3.715 5.742 1.00 95.62 87 ILE A C 1
ATOM 695 O O . ILE A 1 87 ? -9.930 -4.908 5.705 1.00 95.62 87 ILE A O 1
ATOM 699 N N . ALA A 1 88 ? -9.038 -3.098 4.731 1.00 93.19 88 ALA A N 1
ATOM 700 C CA . ALA A 1 88 ? -8.616 -3.765 3.510 1.00 93.19 88 ALA A CA 1
ATOM 701 C C . ALA A 1 88 ? -7.523 -2.951 2.824 1.00 93.19 88 ALA A C 1
ATOM 703 O O . ALA A 1 88 ? -7.496 -1.725 2.927 1.00 93.19 88 ALA A O 1
ATOM 704 N N . TYR A 1 89 ? -6.655 -3.623 2.082 1.00 91.81 89 TYR A N 1
ATOM 705 C CA . TYR A 1 89 ? -5.709 -2.970 1.196 1.00 91.81 89 TYR A CA 1
ATOM 706 C C . TYR A 1 89 ? -5.457 -3.841 -0.028 1.00 91.81 89 TYR A C 1
ATOM 708 O O . TYR A 1 89 ? -5.589 -5.062 0.018 1.00 91.81 89 TYR A O 1
ATOM 716 N N . GLU A 1 90 ? -5.109 -3.193 -1.126 1.00 87.81 90 GLU A N 1
ATOM 717 C CA . GLU A 1 90 ? -4.754 -3.833 -2.378 1.00 87.81 90 GLU A CA 1
ATOM 718 C C . GLU A 1 90 ? -3.501 -3.156 -2.908 1.00 87.81 90 GLU A C 1
ATOM 720 O O . GLU A 1 90 ? -3.416 -1.928 -2.969 1.00 87.81 90 GLU A O 1
ATOM 725 N N . ARG A 1 91 ? -2.528 -3.975 -3.287 1.00 83.50 91 ARG A N 1
ATOM 726 C CA . ARG A 1 91 ? -1.317 -3.534 -3.959 1.00 83.50 91 ARG A CA 1
ATOM 727 C C . ARG A 1 91 ? -1.479 -3.834 -5.440 1.00 83.50 91 ARG A C 1
ATOM 729 O O . ARG A 1 91 ? -1.780 -4.971 -5.796 1.00 83.50 91 ARG A O 1
ATOM 736 N N . SER A 1 92 ? -1.254 -2.845 -6.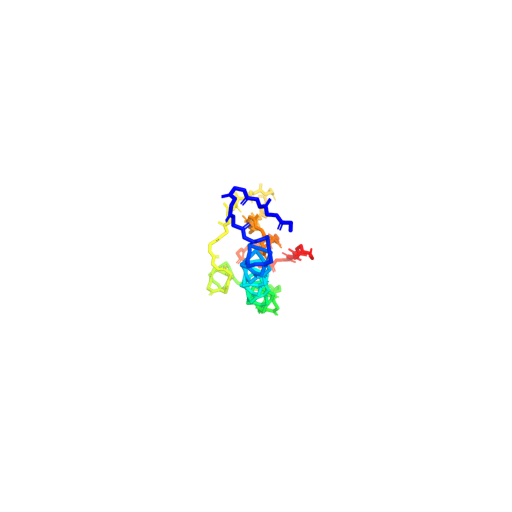296 1.00 67.25 92 SER A N 1
ATOM 737 C CA . SER A 1 92 ? -1.130 -3.113 -7.724 1.00 67.25 92 SER A CA 1
ATOM 738 C C . SER A 1 92 ? 0.214 -3.801 -7.967 1.00 67.25 92 SER A C 1
ATOM 740 O O . SER A 1 92 ? 1.264 -3.291 -7.569 1.00 67.25 92 SER A O 1
ATOM 742 N N . SER A 1 93 ? 0.142 -5.000 -8.540 1.00 55.53 93 SER A N 1
ATOM 743 C CA . SER A 1 93 ? 1.275 -5.831 -8.964 1.00 55.53 93 SER A CA 1
ATOM 744 C C . SER A 1 93 ? 2.096 -5.183 -10.068 1.00 55.53 93 SER A C 1
ATOM 746 O O . SER A 1 93 ? 1.450 -4.652 -11.001 1.00 55.53 93 SER A O 1
#

Radius of gyration: 20.71 Å; chains: 1; bounding box: 52×19×54 Å